Protein AF-R0BRJ6-F1 (afdb_monomer_lite)

Secondary structure (DSSP, 8-state):
-EEEP-GGGTT-EEETTTHHHHHHHSGGGS-HHHHHHHHHHHHS-------TT----

pLDDT: mean 77.21, std 13.82, range [38.69, 92.0]

Radius of gyration: 13.8 Å; chains: 1; bounding box: 35×23×33 Å

Sequence (57 aa):
MYYKGIGPENGKAVDGREAYLYAKTHIDEMPDEDKRLFVEFFFSGNWVREDEHAKKL

Foldseek 3Di:
DWDADDDVRHGDIDDPVCVLVVCVVCLVVDDPVVNVVNCCVPPVPPDDDPDPPPPDD

Structure (mmCIF, N/CA/C/O backbone):
data_AF-R0BRJ6-F1
#
_entry.id   AF-R0BRJ6-F1
#
loop_
_atom_site.group_PDB
_atom_site.id
_atom_site.type_symbol
_atom_site.label_atom_id
_atom_site.label_alt_id
_atom_site.label_comp_id
_atom_site.label_asym_id
_atom_site.label_entity_id
_atom_site.label_seq_id
_atom_site.pdbx_PDB_ins_code
_atom_sit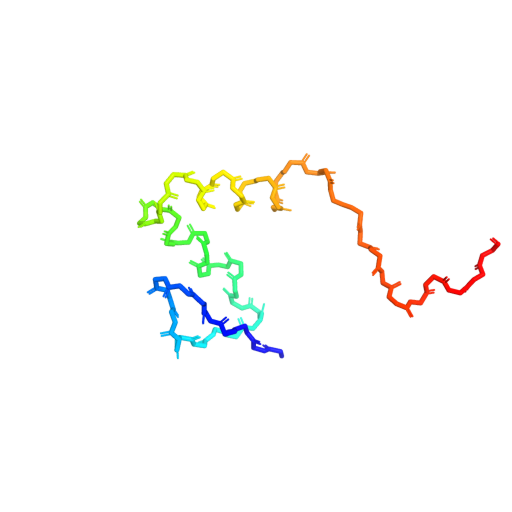e.Cartn_x
_atom_site.Cartn_y
_atom_site.Cartn_z
_atom_site.occupancy
_atom_site.B_iso_or_equiv
_atom_site.auth_seq_id
_atom_site.auth_comp_id
_atom_site.auth_asym_id
_atom_site.auth_atom_id
_atom_site.pdbx_PDB_model_num
ATOM 1 N N . MET A 1 1 ? 12.460 -10.336 -4.441 1.00 79.62 1 MET A N 1
ATOM 2 C CA . MET A 1 1 ? 12.540 -9.141 -3.572 1.00 79.62 1 MET A CA 1
ATOM 3 C C . MET A 1 1 ? 11.420 -9.249 -2.558 1.00 79.62 1 MET A C 1
ATOM 5 O O . MET A 1 1 ? 10.349 -9.677 -2.960 1.00 79.62 1 MET A O 1
ATOM 9 N N . TYR A 1 2 ? 11.657 -8.907 -1.295 1.00 84.12 2 TYR A N 1
ATOM 10 C CA . TYR A 1 2 ? 10.613 -8.836 -0.270 1.00 84.12 2 TYR A CA 1
ATOM 11 C C . TYR A 1 2 ? 10.612 -7.434 0.327 1.00 84.12 2 TYR A C 1
ATOM 13 O O . TYR A 1 2 ? 11.682 -6.853 0.513 1.00 84.12 2 TYR A O 1
ATOM 21 N N . TYR A 1 3 ? 9.429 -6.913 0.629 1.00 83.25 3 TYR A N 1
ATOM 22 C CA . TYR A 1 3 ? 9.272 -5.671 1.377 1.00 83.25 3 TYR A CA 1
ATOM 23 C C . TYR A 1 3 ? 8.953 -6.013 2.825 1.00 83.25 3 TYR A C 1
ATOM 25 O O . TYR A 1 3 ? 8.090 -6.853 3.089 1.00 83.25 3 TYR A O 1
ATOM 33 N N . LYS A 1 4 ? 9.667 -5.382 3.758 1.00 85.50 4 LYS A N 1
ATOM 34 C CA . LYS A 1 4 ? 9.407 -5.512 5.190 1.00 85.50 4 LYS A CA 1
ATOM 35 C C . LYS A 1 4 ? 8.606 -4.301 5.648 1.00 85.50 4 LYS A C 1
ATOM 37 O O . LYS A 1 4 ? 9.034 -3.171 5.423 1.00 85.50 4 LYS A O 1
ATOM 42 N N . GLY A 1 5 ? 7.458 -4.551 6.266 1.00 79.81 5 GLY A N 1
ATOM 43 C CA . GLY A 1 5 ? 6.626 -3.505 6.841 1.00 79.81 5 GLY A CA 1
ATOM 44 C C . GLY A 1 5 ? 7.340 -2.798 7.992 1.00 79.81 5 GLY A C 1
ATOM 45 O O . GLY A 1 5 ? 8.163 -3.390 8.698 1.00 79.81 5 GLY A O 1
ATOM 46 N N . ILE A 1 6 ? 7.013 -1.522 8.163 1.00 80.00 6 ILE A N 1
ATOM 47 C CA . ILE A 1 6 ? 7.467 -0.644 9.245 1.00 80.00 6 ILE A CA 1
ATOM 48 C C . ILE A 1 6 ? 6.239 -0.023 9.925 1.00 80.00 6 ILE A C 1
ATOM 50 O O . ILE A 1 6 ? 5.130 -0.112 9.398 1.00 80.00 6 ILE A O 1
ATOM 54 N N . GLY A 1 7 ? 6.417 0.589 11.099 1.00 82.31 7 GLY A N 1
ATOM 55 C CA . GLY A 1 7 ? 5.314 1.241 11.814 1.00 82.31 7 GLY A CA 1
ATOM 56 C C . GLY A 1 7 ? 4.193 0.251 12.182 1.00 82.31 7 GLY A C 1
ATOM 57 O O . GLY A 1 7 ? 4.499 -0.764 12.814 1.00 82.31 7 GLY A O 1
ATOM 58 N N . PRO A 1 8 ? 2.925 0.498 11.795 1.00 79.12 8 PRO A N 1
ATOM 59 C CA . PRO A 1 8 ? 1.803 -0.414 12.062 1.00 79.12 8 PRO A CA 1
ATOM 60 C C . PRO A 1 8 ? 1.980 -1.823 11.475 1.00 79.12 8 PRO A C 1
ATOM 62 O O . PRO A 1 8 ? 1.492 -2.796 12.040 1.00 79.12 8 PRO A O 1
ATOM 65 N N . GLU A 1 9 ? 2.728 -1.945 10.377 1.00 80.38 9 GLU A N 1
ATOM 66 C CA . GLU A 1 9 ? 2.973 -3.210 9.673 1.00 80.38 9 GLU A CA 1
ATOM 67 C C . GLU A 1 9 ? 4.330 -3.840 10.059 1.00 80.38 9 GLU A C 1
ATOM 69 O O . GLU A 1 9 ? 4.825 -4.747 9.382 1.00 80.38 9 GLU A O 1
ATOM 74 N N . ASN A 1 10 ? 4.972 -3.359 11.134 1.00 86.12 10 ASN A N 1
ATOM 75 C CA . ASN A 1 10 ? 6.308 -3.796 11.537 1.00 86.12 10 ASN A CA 1
ATOM 76 C C . ASN A 1 10 ? 6.397 -5.320 11.723 1.00 86.12 10 ASN A C 1
ATOM 78 O O . ASN A 1 10 ? 5.680 -5.918 12.521 1.00 86.12 10 ASN A O 1
ATOM 82 N N . GLY A 1 11 ? 7.335 -5.941 11.006 1.00 85.50 11 GLY A N 1
ATOM 83 C CA . GLY A 1 11 ? 7.589 -7.382 11.076 1.00 85.50 11 GLY A CA 1
ATOM 84 C C . GLY A 1 11 ? 6.848 -8.219 10.032 1.00 85.50 11 GLY A C 1
ATOM 85 O O . GLY A 1 11 ? 7.242 -9.367 9.822 1.00 85.50 11 GLY A O 1
ATOM 86 N N . LYS A 1 12 ? 5.863 -7.660 9.314 1.00 85.94 12 LYS A N 1
ATOM 87 C CA . LYS A 1 12 ? 5.296 -8.318 8.129 1.00 85.94 12 LYS A CA 1
ATOM 88 C C . LYS A 1 12 ? 6.288 -8.286 6.969 1.00 85.94 12 LYS A C 1
ATOM 90 O O . LYS A 1 12 ? 7.012 -7.309 6.776 1.00 85.94 12 LYS A O 1
ATOM 95 N N . ALA A 1 13 ? 6.304 -9.360 6.189 1.00 90.00 13 ALA A N 1
ATOM 96 C CA . ALA A 1 13 ? 7.069 -9.460 4.956 1.00 90.00 13 ALA A CA 1
ATOM 97 C C . ALA A 1 13 ? 6.128 -9.844 3.815 1.00 90.00 13 ALA A C 1
ATOM 99 O O . ALA A 1 13 ? 5.364 -10.799 3.944 1.00 90.00 13 ALA A O 1
ATOM 100 N N . VAL A 1 14 ? 6.200 -9.107 2.710 1.00 87.88 14 VAL A N 1
ATOM 101 C CA . VAL A 1 14 ? 5.379 -9.343 1.517 1.00 87.88 14 VAL A CA 1
ATOM 102 C C . VAL A 1 14 ? 6.297 -9.569 0.324 1.00 87.88 14 VAL A C 1
ATOM 104 O O . VAL A 1 14 ? 7.314 -8.883 0.171 1.00 87.88 14 VAL A O 1
ATOM 107 N N . ASP A 1 15 ? 5.971 -10.556 -0.512 1.00 92.00 15 ASP A N 1
ATOM 108 C CA . ASP A 1 15 ? 6.684 -10.784 -1.768 1.00 92.00 15 ASP A CA 1
ATOM 109 C C . ASP A 1 15 ? 6.552 -9.548 -2.663 1.00 92.00 15 ASP A C 1
ATOM 111 O O . ASP A 1 15 ? 5.470 -8.992 -2.831 1.00 92.00 15 ASP A O 1
ATOM 115 N N . GLY A 1 16 ? 7.653 -9.098 -3.260 1.00 85.62 16 GLY A N 1
ATOM 116 C CA . GLY A 1 16 ? 7.663 -7.896 -4.090 1.00 85.62 16 GLY A CA 1
ATOM 117 C C . GLY A 1 16 ? 6.743 -7.975 -5.307 1.00 85.62 16 GLY A C 1
ATOM 118 O O . GLY A 1 16 ? 6.268 -6.943 -5.769 1.00 85.62 16 GLY A O 1
ATOM 119 N N . ARG A 1 17 ? 6.437 -9.184 -5.794 1.00 90.19 17 ARG A N 1
ATOM 120 C CA . ARG A 1 17 ? 5.461 -9.406 -6.873 1.00 90.19 17 ARG A CA 1
ATOM 121 C C . ARG A 1 17 ? 4.022 -9.204 -6.401 1.00 90.19 17 ARG A C 1
ATOM 123 O O . ARG A 1 17 ? 3.161 -8.878 -7.208 1.00 90.19 17 ARG A O 1
ATOM 130 N N . GLU A 1 18 ? 3.773 -9.380 -5.108 1.00 89.38 18 GLU A N 1
ATOM 131 C CA . GLU A 1 18 ? 2.452 -9.257 -4.487 1.00 89.38 18 GLU A CA 1
ATOM 132 C C . GLU A 1 18 ? 2.268 -7.928 -3.750 1.00 89.38 18 GLU A C 1
ATOM 134 O O . GLU A 1 18 ? 1.142 -7.568 -3.429 1.00 89.38 18 GLU A O 1
ATOM 139 N N . ALA A 1 19 ? 3.341 -7.164 -3.529 1.00 85.75 19 ALA A N 1
ATOM 140 C CA . ALA A 1 19 ? 3.326 -5.934 -2.738 1.00 85.75 19 ALA A CA 1
ATOM 141 C C . ALA A 1 19 ? 2.285 -4.910 -3.219 1.00 85.75 19 ALA A C 1
ATOM 143 O O . ALA A 1 19 ? 1.575 -4.328 -2.400 1.00 85.75 19 ALA A O 1
ATOM 144 N N . TYR A 1 20 ? 2.137 -4.737 -4.538 1.00 85.88 20 TYR A N 1
ATOM 145 C CA . TYR A 1 20 ? 1.106 -3.859 -5.101 1.00 85.88 20 TYR A CA 1
ATOM 146 C C . TYR A 1 20 ? -0.308 -4.359 -4.789 1.00 85.88 20 TYR A C 1
ATOM 148 O O . TYR A 1 20 ? -1.158 -3.587 -4.348 1.00 85.88 20 TYR A O 1
ATOM 156 N N . LEU A 1 21 ? -0.562 -5.654 -5.008 1.00 90.56 21 LEU A N 1
ATOM 157 C CA . LEU A 1 21 ? -1.877 -6.239 -4.769 1.00 90.56 21 LEU A CA 1
ATOM 158 C C . LEU A 1 21 ? -2.225 -6.185 -3.282 1.00 90.56 21 LEU A C 1
ATOM 160 O O . LEU A 1 21 ? -3.322 -5.762 -2.940 1.00 90.56 21 LEU A O 1
ATOM 164 N N . TYR A 1 22 ? -1.270 -6.533 -2.420 1.00 88.31 22 TYR A N 1
ATOM 165 C CA . TYR A 1 22 ? -1.401 -6.453 -0.973 1.00 88.31 22 TYR A CA 1
ATOM 166 C C . TYR A 1 22 ? -1.775 -5.041 -0.523 1.00 88.31 22 TYR A C 1
ATOM 168 O O . TYR A 1 22 ? -2.763 -4.856 0.180 1.00 88.31 22 TYR A O 1
ATOM 176 N N . ALA A 1 23 ? -1.030 -4.026 -0.957 1.00 85.75 23 ALA A N 1
ATOM 177 C CA . ALA A 1 23 ? -1.316 -2.657 -0.557 1.00 85.75 23 ALA A CA 1
ATOM 178 C C . ALA A 1 23 ? -2.673 -2.170 -1.099 1.00 85.75 23 ALA A C 1
ATOM 180 O O . ALA A 1 23 ? -3.429 -1.533 -0.373 1.00 85.75 23 ALA A O 1
ATOM 181 N N . LYS A 1 24 ? -3.045 -2.559 -2.328 1.00 87.69 24 LYS A N 1
ATOM 182 C CA . LYS A 1 24 ? -4.360 -2.253 -2.910 1.00 87.69 24 LYS A CA 1
ATOM 183 C C . LYS A 1 24 ? -5.521 -2.909 -2.153 1.00 87.69 24 LYS A C 1
ATOM 185 O O . LYS A 1 24 ? -6.580 -2.297 -2.067 1.00 87.69 24 LYS A O 1
ATOM 190 N N . THR A 1 25 ? -5.368 -4.133 -1.640 1.00 90.88 25 THR A N 1
ATOM 191 C CA . THR A 1 25 ? -6.446 -4.825 -0.905 1.00 90.88 25 THR A CA 1
ATOM 192 C C . THR A 1 25 ? -6.605 -4.339 0.530 1.00 90.88 25 THR A C 1
ATOM 194 O O . THR A 1 25 ? -7.688 -4.485 1.078 1.00 90.88 25 THR A O 1
ATOM 197 N N . HIS A 1 26 ? -5.558 -3.764 1.125 1.00 86.50 26 HIS A N 1
ATOM 198 C CA . HIS A 1 26 ? -5.581 -3.267 2.506 1.00 86.50 26 HIS A CA 1
ATOM 199 C C . HIS A 1 26 ? -5.692 -1.739 2.587 1.00 86.50 26 HIS A C 1
ATOM 201 O O . HIS A 1 26 ? -5.627 -1.177 3.676 1.00 86.50 26 HIS A O 1
ATOM 207 N N . ILE A 1 27 ? -5.864 -1.046 1.454 1.00 87.00 27 ILE A N 1
ATOM 208 C CA . ILE A 1 27 ? -5.844 0.422 1.407 1.00 87.00 27 ILE A CA 1
ATOM 209 C C . ILE A 1 27 ? -6.915 1.052 2.302 1.00 87.00 27 ILE A C 1
ATOM 211 O O . ILE A 1 27 ? -6.672 2.092 2.900 1.00 87.00 27 ILE A O 1
ATOM 215 N N . ASP A 1 28 ? -8.079 0.420 2.449 1.00 86.88 28 ASP A N 1
ATOM 216 C CA . ASP A 1 28 ? -9.164 0.949 3.278 1.00 86.88 28 ASP A CA 1
ATOM 217 C C . ASP A 1 28 ? -8.847 0.892 4.781 1.00 86.88 28 ASP A C 1
ATOM 219 O O . ASP A 1 28 ? -9.339 1.733 5.537 1.00 86.88 28 ASP A O 1
ATOM 223 N N . GLU A 1 29 ? -7.979 -0.038 5.188 1.00 87.25 29 GLU A N 1
ATOM 224 C CA . GLU A 1 29 ? -7.543 -0.274 6.571 1.00 87.25 29 GLU A CA 1
ATOM 225 C C . GLU A 1 29 ? -6.358 0.617 6.982 1.00 87.25 29 GLU A C 1
ATOM 227 O O . GLU A 1 29 ? -6.040 0.725 8.167 1.00 87.25 29 GLU A O 1
ATOM 232 N N . MET A 1 30 ? -5.702 1.265 6.015 1.00 83.31 30 MET A N 1
ATOM 233 C CA . MET A 1 30 ? -4.567 2.153 6.267 1.00 83.31 30 MET A CA 1
ATOM 234 C C . MET A 1 30 ? -5.017 3.493 6.880 1.00 83.31 30 MET A C 1
ATOM 236 O O . MET A 1 30 ? -6.138 3.941 6.637 1.00 83.31 30 MET A O 1
ATOM 240 N N . PRO A 1 31 ? -4.157 4.188 7.640 1.00 86.38 31 PRO A N 1
ATOM 241 C CA . PRO A 1 31 ? -4.362 5.594 7.990 1.00 86.38 31 PRO A CA 1
ATOM 242 C C . PRO A 1 31 ? -4.522 6.485 6.746 1.00 86.38 31 PRO A C 1
ATOM 244 O O . PRO A 1 31 ? -3.916 6.226 5.710 1.00 86.38 31 PRO A O 1
ATOM 247 N N . ASP A 1 32 ? -5.290 7.576 6.841 1.00 87.25 32 ASP A N 1
ATOM 248 C CA . ASP A 1 32 ? -5.548 8.474 5.697 1.00 87.25 32 ASP A CA 1
ATOM 249 C C . ASP A 1 32 ? -4.271 9.077 5.084 1.00 87.25 32 ASP A C 1
ATOM 251 O O . ASP A 1 32 ? -4.205 9.312 3.874 1.00 87.25 32 ASP A O 1
ATOM 255 N N . GLU A 1 33 ? -3.248 9.316 5.908 1.00 83.94 33 GLU A N 1
ATOM 256 C CA . GLU A 1 33 ? -1.925 9.766 5.465 1.00 83.94 33 GLU A CA 1
ATOM 257 C C . GLU A 1 33 ? -1.247 8.717 4.571 1.00 83.94 33 GLU A C 1
ATOM 259 O O . GLU A 1 33 ? -0.809 9.033 3.464 1.00 83.94 33 GLU A O 1
ATOM 264 N N . ASP A 1 34 ? -1.272 7.452 4.987 1.00 81.44 34 ASP A N 1
ATOM 265 C CA . ASP A 1 34 ? -0.704 6.337 4.230 1.00 81.44 34 ASP A CA 1
ATOM 266 C C . ASP A 1 34 ? -1.493 6.069 2.939 1.00 81.44 34 ASP A C 1
ATOM 268 O O . ASP A 1 34 ? -0.897 5.785 1.898 1.00 81.44 34 ASP A O 1
ATOM 272 N N . LYS A 1 35 ? -2.825 6.241 2.951 1.00 86.12 35 LYS A N 1
ATOM 273 C CA . LYS A 1 35 ? -3.655 6.165 1.732 1.00 86.12 35 LYS A CA 1
ATOM 274 C C . LYS A 1 35 ? -3.243 7.216 0.708 1.00 86.12 35 LYS A C 1
ATOM 276 O O . LYS A 1 35 ? -3.111 6.904 -0.476 1.00 86.12 35 LYS A O 1
ATOM 281 N N . ARG A 1 36 ? -3.037 8.462 1.150 1.00 84.25 36 ARG A N 1
ATOM 282 C CA . ARG A 1 36 ? -2.578 9.555 0.281 1.00 84.25 36 ARG A CA 1
ATOM 283 C C . ARG A 1 36 ? -1.204 9.258 -0.297 1.00 84.25 36 ARG A C 1
ATOM 285 O O . ARG A 1 36 ? -1.053 9.346 -1.511 1.00 84.25 36 ARG A O 1
ATOM 292 N N . LEU A 1 37 ? -0.258 8.832 0.537 1.00 81.19 37 LEU A N 1
ATOM 293 C CA . LEU A 1 37 ? 1.082 8.448 0.096 1.00 81.19 37 LEU A CA 1
ATOM 294 C C . LEU A 1 37 ? 1.044 7.292 -0.908 1.00 81.19 37 LEU A C 1
ATOM 296 O O . LEU A 1 37 ? 1.730 7.346 -1.925 1.00 81.19 37 LEU A O 1
ATOM 300 N N . PHE A 1 38 ? 0.212 6.274 -0.680 1.00 82.12 38 PHE A N 1
ATOM 301 C CA . PHE A 1 38 ? 0.043 5.162 -1.614 1.00 82.12 38 PHE A CA 1
ATOM 302 C C . PHE A 1 38 ? -0.497 5.629 -2.971 1.00 82.12 38 PHE A C 1
ATOM 304 O O . PHE A 1 38 ? 0.023 5.240 -4.020 1.00 82.12 38 PHE A O 1
ATOM 311 N N . VAL A 1 39 ? -1.524 6.485 -2.965 1.00 80.75 39 VAL A N 1
ATOM 312 C CA . VAL A 1 39 ? -2.111 7.027 -4.196 1.00 80.75 39 VAL A CA 1
ATOM 313 C C . VAL A 1 39 ? -1.125 7.926 -4.929 1.00 80.75 39 VAL A C 1
ATOM 315 O O . VAL A 1 39 ? -0.977 7.813 -6.148 1.00 80.75 39 VAL A O 1
ATOM 318 N N . GLU A 1 40 ? -0.412 8.780 -4.201 1.00 78.94 40 GLU A N 1
ATOM 319 C CA . GLU A 1 40 ? 0.636 9.606 -4.776 1.00 78.94 40 GLU A CA 1
ATOM 320 C C . GLU A 1 40 ? 1.721 8.735 -5.401 1.00 78.94 40 GLU A C 1
ATOM 322 O O . GLU A 1 40 ? 2.028 8.930 -6.575 1.00 78.94 40 GLU A O 1
ATOM 327 N N . PHE A 1 41 ? 2.241 7.739 -4.686 1.00 71.50 41 PHE A N 1
ATOM 328 C CA . PHE A 1 41 ? 3.307 6.857 -5.164 1.00 71.50 41 PHE A CA 1
ATOM 329 C C . PHE A 1 41 ? 2.925 6.070 -6.424 1.00 71.50 41 PHE A C 1
ATOM 331 O O . PHE A 1 41 ? 3.671 6.064 -7.402 1.00 71.50 41 PHE A O 1
ATOM 338 N N . PHE A 1 42 ? 1.756 5.422 -6.432 1.00 74.69 42 PHE A N 1
ATOM 339 C CA . PHE A 1 42 ? 1.391 4.492 -7.508 1.00 74.69 42 PHE A CA 1
ATOM 340 C C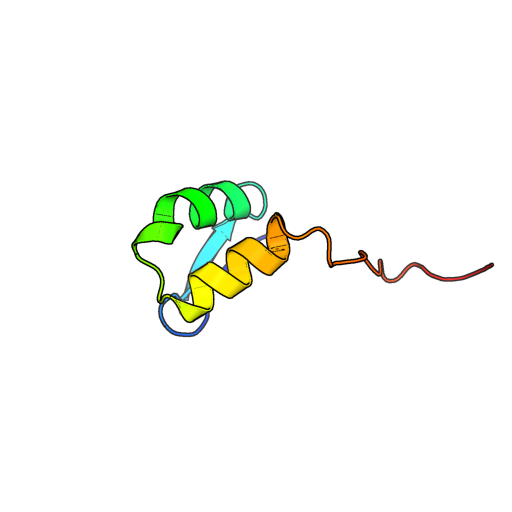 . PHE A 1 42 ? 0.557 5.104 -8.636 1.00 74.69 42 PHE A C 1
ATOM 342 O O . PHE A 1 42 ? 0.595 4.580 -9.750 1.00 74.69 42 PHE A O 1
ATOM 349 N N . PHE A 1 43 ? -0.196 6.179 -8.385 1.00 73.12 43 PHE A N 1
ATOM 350 C CA . PHE A 1 43 ? -1.176 6.694 -9.350 1.00 73.12 43 PHE A CA 1
ATOM 351 C C . PHE A 1 43 ? -0.974 8.156 -9.758 1.00 73.12 43 PHE A C 1
ATOM 353 O O . PHE A 1 43 ? -1.467 8.533 -10.818 1.00 73.12 43 PHE A O 1
ATOM 360 N N . SER A 1 44 ? -0.254 8.988 -8.992 1.00 72.50 44 SER A N 1
ATOM 361 C CA . SER A 1 44 ? -0.136 10.417 -9.346 1.00 72.50 44 SER A CA 1
ATOM 362 C C . SER A 1 44 ? 0.805 10.712 -10.518 1.00 72.50 44 SER A C 1
ATOM 364 O O . SER A 1 44 ? 0.788 11.822 -11.039 1.00 72.50 44 SER A O 1
ATOM 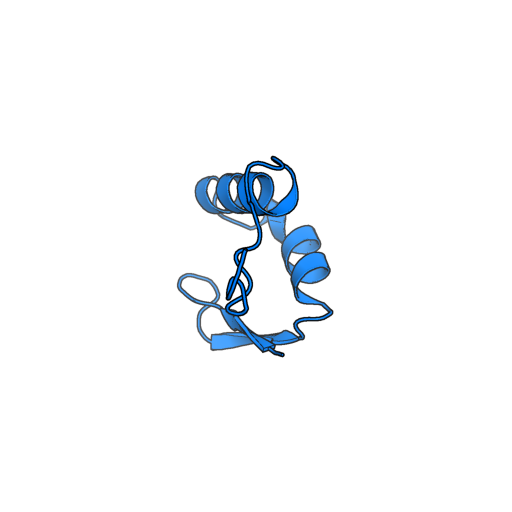366 N N . GLY A 1 45 ? 1.641 9.752 -10.933 1.00 63.31 45 GLY A N 1
ATOM 367 C CA . GLY A 1 45 ? 2.625 9.964 -12.002 1.00 63.31 45 GLY A CA 1
ATOM 368 C C . GLY A 1 45 ? 3.730 10.973 -11.654 1.00 63.31 45 GLY A C 1
ATOM 369 O O . GLY A 1 45 ? 4.547 11.285 -12.514 1.00 63.31 45 GLY A O 1
ATOM 370 N N . ASN A 1 46 ? 3.795 11.447 -10.403 1.00 67.50 46 ASN A N 1
ATOM 371 C CA . ASN A 1 46 ? 4.779 12.423 -9.921 1.00 67.50 46 ASN A CA 1
ATOM 372 C C . ASN A 1 46 ? 6.153 11.809 -9.582 1.00 67.50 46 ASN A C 1
ATOM 374 O O . ASN A 1 46 ? 6.974 12.458 -8.939 1.00 67.50 46 ASN A O 1
ATOM 378 N N . TRP A 1 47 ? 6.419 10.565 -9.995 1.00 65.31 47 TRP A N 1
ATOM 379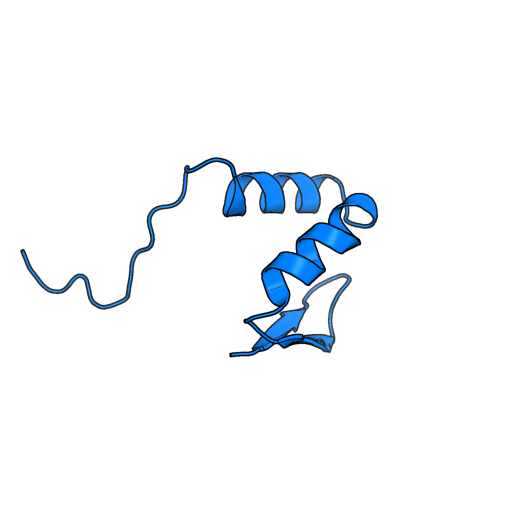 C CA . TRP A 1 47 ? 7.628 9.827 -9.626 1.00 65.31 47 TRP A CA 1
ATOM 380 C C . TRP A 1 47 ? 8.407 9.420 -10.871 1.00 65.31 47 TRP A C 1
ATOM 382 O O . TRP A 1 47 ? 7.895 8.719 -11.743 1.00 65.31 47 TRP A O 1
ATOM 392 N N . VAL A 1 48 ? 9.668 9.841 -10.935 1.00 58.09 48 VAL A N 1
ATOM 393 C CA . VAL A 1 48 ? 10.630 9.388 -11.942 1.00 58.09 48 VAL A CA 1
ATOM 394 C C . VAL A 1 48 ? 11.499 8.317 -11.293 1.00 58.09 48 VAL A C 1
ATOM 396 O O . VAL A 1 48 ? 12.019 8.513 -10.196 1.00 58.09 48 VAL A O 1
ATOM 399 N N . ARG A 1 49 ? 11.637 7.160 -11.946 1.00 56.66 49 ARG A N 1
ATOM 400 C CA . ARG A 1 49 ? 12.483 6.073 -11.448 1.00 56.66 49 ARG A CA 1
ATOM 401 C C . ARG A 1 49 ? 13.944 6.415 -11.737 1.00 56.66 49 ARG A C 1
ATOM 403 O O . ARG A 1 49 ? 14.410 6.222 -12.857 1.00 56.66 49 ARG A O 1
ATOM 410 N N . GLU A 1 50 ? 14.663 6.926 -10.747 1.00 61.50 50 GLU A N 1
ATOM 411 C CA . GLU A 1 50 ? 16.123 7.013 -10.811 1.00 61.50 50 GLU A CA 1
ATOM 412 C C . GLU A 1 50 ? 16.697 5.610 -10.566 1.00 61.50 50 GLU A C 1
ATOM 414 O O . GLU A 1 50 ? 16.964 5.214 -9.436 1.00 61.50 50 GLU A O 1
ATOM 419 N N . ASP A 1 51 ? 16.828 4.798 -11.619 1.00 49.41 51 ASP A N 1
ATOM 420 C CA . ASP A 1 51 ? 17.682 3.611 -11.523 1.00 49.41 51 ASP A CA 1
ATOM 421 C C . ASP A 1 51 ? 19.128 4.083 -11.263 1.00 49.41 51 ASP A C 1
ATOM 423 O O . ASP A 1 51 ? 19.624 4.978 -11.955 1.00 49.41 51 ASP A O 1
ATOM 427 N N . GLU A 1 52 ? 19.846 3.431 -10.338 1.00 53.66 52 GLU A N 1
ATOM 428 C CA . GLU A 1 52 ? 21.296 3.578 -10.065 1.00 53.66 52 GLU A CA 1
ATOM 429 C C . GLU A 1 52 ? 22.205 3.204 -11.273 1.00 53.66 52 GLU A C 1
ATOM 431 O O . GLU A 1 52 ? 23.351 2.773 -11.135 1.00 53.66 52 GLU A O 1
ATOM 436 N N . HIS A 1 53 ? 21.714 3.374 -12.500 1.00 45.69 53 HIS A N 1
ATOM 437 C CA . 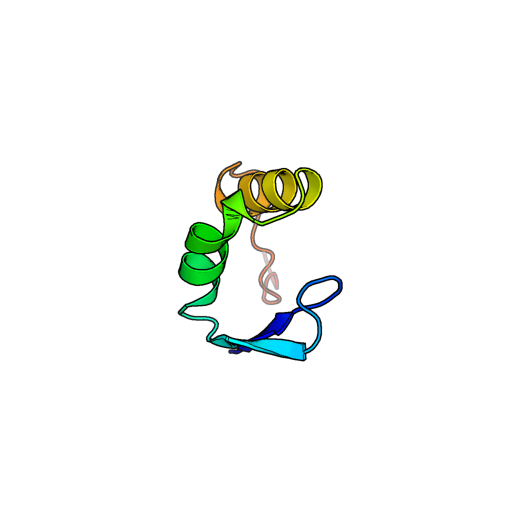HIS A 1 53 ? 22.447 3.333 -13.761 1.00 45.69 53 HIS A CA 1
ATOM 438 C C . HIS A 1 53 ? 22.191 4.570 -14.638 1.00 45.69 53 HIS A C 1
ATOM 440 O O . HIS A 1 53 ? 22.422 4.529 -15.843 1.00 45.69 53 HIS A O 1
ATOM 446 N N . ALA A 1 54 ? 21.851 5.720 -14.049 1.00 48.41 54 ALA A N 1
ATOM 447 C CA . ALA A 1 54 ? 22.076 7.020 -14.685 1.00 48.41 54 ALA A CA 1
ATOM 448 C C . ALA A 1 54 ? 23.586 7.362 -14.737 1.00 48.41 54 ALA A C 1
ATOM 450 O O . ALA A 1 54 ? 24.039 8.411 -14.286 1.00 48.41 54 ALA A O 1
ATOM 451 N N . LYS A 1 55 ? 24.409 6.458 -15.287 1.00 50.25 55 LYS A N 1
ATOM 452 C CA . LYS A 1 55 ? 25.704 6.828 -15.852 1.00 50.25 55 LYS A CA 1
ATOM 453 C C . LYS A 1 55 ? 25.500 7.091 -17.337 1.00 50.25 55 LYS A C 1
ATOM 455 O O . LYS A 1 55 ? 25.309 6.155 -18.104 1.00 50.25 55 LYS A O 1
ATOM 460 N N . LYS A 1 56 ? 25.722 8.362 -17.684 1.00 45.72 56 LYS A N 1
ATOM 461 C CA . LYS A 1 56 ? 25.914 8.938 -19.021 1.00 45.72 56 LYS A CA 1
ATOM 462 C C . LYS A 1 56 ? 24.630 9.140 -19.825 1.00 45.72 56 LYS A C 1
ATOM 464 O O . LYS A 1 56 ? 24.067 8.182 -20.338 1.00 45.72 56 LYS A O 1
ATOM 469 N N . LEU A 1 57 ? 24.291 10.409 -20.044 1.00 38.69 57 LEU A N 1
ATOM 470 C CA . LEU A 1 57 ? 24.641 11.104 -21.288 1.00 38.69 57 LEU A CA 1
ATOM 471 C C . LEU A 1 57 ? 25.074 12.536 -20.962 1.00 38.69 57 LEU A C 1
ATOM 473 O O . LEU A 1 57 ? 24.439 13.137 -20.071 1.00 38.69 57 LEU A O 1
#

Organism: NCBI:txid997894

=== Feature glossary ===
Legend for the data blocks above and below:

— What the protein is —

Sequence gives the chain of amino acids in standard one-letter code (A=alanine, C=cysteine, …, Y=tyrosine), read N→C. It is the only feature that is directly encoded by the gene; all structural features are derived from the folded form of this sequence.

The annotation block draws on four external resources. InterPro: which pro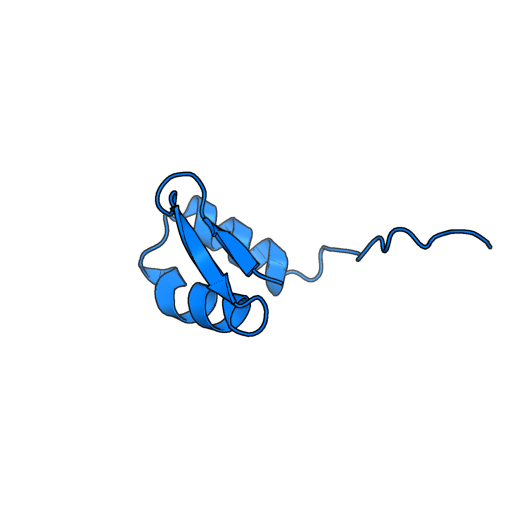tein families and domains the sequence belongs to. GO: standardized terms for what the protein does, what process it participates in, and where in the cell it acts. CATH: which structural fold it has in the CATH hierarchy. Organism: the species of origin.

— Where its atoms are —

Atomic coordinates in PDBx/mmCIF format — the same representation the Protein Data Bank distributes. Each line of the _atom_site loop places one backbone atom in Cartesian space (units: ångströms, origin: arbitrary).

Six rendered views show the 3D structure from the faces of a cube — i.e. along ±x, ±y, ±z. Rendering representation is drawn randomly per protein from cartoon (secondary-structure ribbons), sticks (backbone bonds), or molecular surface; coloring is either N→C rainbow (blue at the N-terminus through red at the C-terminus) or one color per chain.

— Local backbone conformation —

DSSP 8-state secondary structure assigns each residue one of H (α-helix), G (3₁₀-helix), I (π-helix), E (extended β-strand), B (isolated β-bridge), T (hydrogen-bonded turn), S (bend), or '-' (coil). The assignment is computed from backbone hydrogen-bond geometry via the Kabsch–Sander algorithm.

P-SEA three-state annotation labels each residue as helix, strand, or coil based purely on the geometry of the Cα trace. It serves as a fallback when the full backbone (and thus DSSP) is unavailable.

φ (phi) and ψ (psi) are the two rotatable backbone dihedrals per residue: φ is the C(i-1)–N–Cα–C torsion, ψ is the N–Cα–C–N(i+1) torsion, both in degrees on (−180°, 180°]. α-helical residues cluster near (−60°, −45°); β-strand residues near (−120°, +130°). A Ramachandran plot is simply a scatter of (φ, ψ) for every residue.

— Global shape and packing —

Radius of gyration (Rg) is the root-mean-square distance of Cα atoms from their centroid — a single number for overall size and compactness. A globular domain of N residues has Rg ≈ 2.2·N^0.38 Å; an extended or disordered chain has a much larger Rg. The Cα contact count is the number of residue pairs whose Cα atoms are within 8 Å and are more than four positions apart in sequence — a standard proxy for tertiary packing density. The bounding box is the smallest axis-aligned box enclosing all Cα atoms.

Accessible surface area quantifies burial. A residue with SASA near zero is packed into the hydrophobic core; one with SASA >100 Å² sits on the surface. Computed here via the Shrake–Rupley numerical algorithm with a 1.4 Å probe.

The contact map is a binary N×N matrix image: pixel (i, j) is dark where Cα_i and Cα_j are within 8 Å and |i−j|>4. Because the |i−j|>4 filter removes local helical contacts, off-diagonal stripes parallel to the main diagonal indicate parallel β-sheets; stripes perpendicular to it indicate antiparallel β-sheets. The Ramachandran plot scatters every residue's (φ, ψ) pair against the sterically allowed regions. The PAE heatmap renders the predicted-aligned-error matrix.

— Structural neighborhood —

A 3Di character summarizes, for each residue, the relative orientation of the Cα frame of its nearest spatial neighbor. Because it encodes fold topology rather than chemistry, 3Di alignments detect remote structural similarity that sequence alignment misses.

Structural nearest neighbors (via Foldseek easy-search vs the PDB). Reported per hit: target PDB id, E-value, and alignment TM-score. A TM-score above ~0.5 is the conventional threshold for 'same fold'.

— Confidence and disorder —

For AlphaFold models, the B-factor field carries pLDDT — the model's own estimate of local accuracy on a 0–100 scale. Regions with pLDDT<50 should be treated as essentially unmodeled; they often correspond to intrinsically disordered segments.

B-factor (Debye–Waller factor) reflects atomic displacement in the crystal lattice. It is an experimental observable (units Å²), not a prediction; low values mean the atom is pinned down, high values mean it moves or is heterogeneous across the crystal.

Predicted Aligned Error (PAE) is an AlphaFold confidence matrix: entry (i, j) is the expected error in the position of residue j, in ångströms, when the prediction is superimposed on the true structure at residue i. Low PAE within a block of residues means that block is internally rigid and well-predicted; high PAE between two blocks means their relative placement is uncertain even if each block individually is confident.